Protein AF-Q2JZI0-F1 (afdb_monomer_lite)

Sequence (175 aa):
MDYLPQVIVCRRCNSSFAPDENYLLCVLHAVIAGSLYPDPTKHPEAATILRSNRHVVRSLKRRPDGQLLLFENLQPFTLFPDTDKIRRVVVKNARGHAYHEIGEPLLEAPDHVAFVPLEQLSREQRDAFETVGTGAELSVWPEVGSRMTLQLFNEEAMVGGWITVEPGRYRYSID

Foldseek 3Di:
DDDDDDDDDDPCRVPVLVVLVLLVVLVVLCVVQLHLQHDCVVRVPNNVSSVVPVVSSVVQPPDDPPDFDDDPDDHTRDTDGDVVSVQVVVVVVVQVVCCQAQVDGPPDDDPDDDDDDLVPDDPVRNVVVQCFFVDPDDPDDGDPPHNLNVLVPDPPRDRTGWDDPDPPPDIDTDD

Secondary structure (DSSP, 8-state):
---PPPPP--HHHHHSSHHHHHHHHHHHHHHHTTSSS--TTT-HHHHHHHHHTHHHHHHHT-SS------STTS-S------HHHHHHHHHHHHHHHHHHHHSS---SPPS------GGGS-HHHHHHHHHTT-SSS-SSPPPTTSHHHHHHT-TTSPPSSPEEEETTTEEE---

pLDDT: mean 80.02, std 15.26, range [37.97, 97.12]

Structure (mmCIF, N/CA/C/O backbone):
data_AF-Q2JZI0-F1
#
_entry.id   AF-Q2JZI0-F1
#
loop_
_atom_site.group_PDB
_atom_site.id
_atom_site.type_symbol
_atom_site.label_atom_id
_atom_site.label_alt_id
_atom_site.label_comp_id
_atom_site.label_asym_id
_atom_site.label_entity_id
_atom_site.label_seq_id
_atom_site.pdbx_PDB_ins_code
_atom_site.Cartn_x
_atom_site.Cartn_y
_atom_site.Cartn_z
_atom_site.occupancy
_atom_site.B_iso_or_equiv
_atom_site.auth_seq_id
_atom_site.auth_comp_id
_atom_site.auth_asym_id
_atom_site.auth_atom_id
_atom_site.pdbx_PDB_model_num
ATOM 1 N N . MET A 1 1 ? 19.812 26.475 -8.497 1.00 44.50 1 MET A N 1
ATOM 2 C CA . MET A 1 1 ? 18.427 26.003 -8.699 1.00 44.50 1 MET A CA 1
ATOM 3 C C . MET A 1 1 ? 18.550 24.715 -9.469 1.00 44.50 1 MET A C 1
ATOM 5 O O . MET A 1 1 ? 18.833 24.764 -10.660 1.00 44.50 1 MET A O 1
ATOM 9 N N . ASP A 1 2 ? 18.450 23.595 -8.769 1.00 55.62 2 ASP A N 1
ATOM 10 C CA . ASP A 1 2 ? 18.600 22.281 -9.378 1.00 55.62 2 ASP A CA 1
ATOM 11 C C . ASP A 1 2 ? 17.326 21.962 -10.159 1.00 55.62 2 ASP A C 1
ATOM 13 O O . ASP A 1 2 ? 16.222 21.960 -9.611 1.00 55.62 2 ASP A O 1
ATOM 17 N N . TYR A 1 3 ? 17.471 21.780 -11.470 1.00 59.44 3 TYR A N 1
ATOM 18 C CA . TYR A 1 3 ? 16.385 21.336 -12.335 1.00 59.44 3 TYR A CA 1
ATOM 19 C C . TYR A 1 3 ? 16.104 19.869 -12.009 1.00 59.44 3 TYR A C 1
ATOM 21 O O . TYR A 1 3 ? 16.834 18.978 -12.436 1.00 59.44 3 TYR A O 1
ATOM 29 N N . LEU A 1 4 ? 15.053 19.615 -11.228 1.00 55.56 4 LEU A N 1
ATOM 30 C CA . LEU A 1 4 ? 14.534 18.261 -11.082 1.00 55.56 4 LEU A CA 1
ATOM 31 C C . LEU A 1 4 ? 13.948 17.821 -12.434 1.00 55.56 4 LEU A C 1
ATOM 33 O O . LEU A 1 4 ? 13.213 18.600 -13.053 1.00 55.56 4 LEU A O 1
ATOM 37 N N . PRO A 1 5 ? 14.253 16.602 -12.908 1.00 60.84 5 PRO A N 1
ATOM 38 C CA . PRO A 1 5 ? 13.669 16.079 -14.134 1.00 60.84 5 PRO A CA 1
ATOM 39 C C . PRO A 1 5 ? 12.139 16.092 -14.028 1.00 60.84 5 PRO A C 1
ATOM 41 O O . PRO A 1 5 ? 11.555 15.552 -13.088 1.00 60.84 5 PRO A O 1
ATOM 44 N N . GLN A 1 6 ? 11.486 16.752 -14.986 1.00 61.34 6 GLN A N 1
ATOM 45 C CA . GLN A 1 6 ? 10.031 16.832 -15.057 1.00 61.34 6 GLN A CA 1
ATOM 46 C C . GLN A 1 6 ? 9.500 15.695 -15.926 1.00 61.34 6 GLN A C 1
ATOM 48 O O . GLN A 1 6 ? 9.864 15.575 -17.094 1.00 61.34 6 GLN A O 1
ATOM 53 N N . VAL A 1 7 ? 8.612 14.876 -15.364 1.00 64.38 7 VAL A N 1
ATOM 54 C CA . VAL A 1 7 ? 7.935 13.799 -16.093 1.00 64.38 7 VAL A CA 1
ATOM 55 C C . VAL A 1 7 ? 6.549 14.278 -16.513 1.00 64.38 7 VAL A C 1
ATOM 57 O O . VAL A 1 7 ? 5.757 14.735 -15.687 1.00 64.38 7 VAL A O 1
ATOM 60 N N . ILE A 1 8 ? 6.241 14.173 -17.806 1.00 71.31 8 ILE A N 1
ATOM 61 C CA . ILE A 1 8 ? 4.926 14.532 -18.345 1.00 71.31 8 ILE A CA 1
ATOM 62 C C . ILE A 1 8 ? 3.974 13.358 -18.115 1.00 71.31 8 ILE A C 1
ATOM 64 O O . ILE A 1 8 ? 4.148 12.281 -18.679 1.00 71.31 8 ILE A O 1
ATOM 68 N N . VAL A 1 9 ? 2.936 13.576 -17.307 1.00 70.19 9 VAL A N 1
ATOM 69 C CA . VAL A 1 9 ? 1.892 12.585 -17.027 1.00 70.19 9 VAL A CA 1
ATOM 70 C C . VAL A 1 9 ? 0.547 13.047 -17.584 1.00 70.19 9 VAL A C 1
ATOM 72 O O . VAL A 1 9 ? 0.175 14.219 -17.499 1.00 70.19 9 VAL A O 1
ATOM 75 N N . CYS A 1 10 ? -0.216 12.118 -18.161 1.00 79.62 10 CYS A N 1
ATOM 76 C CA . CYS A 1 10 ? -1.541 12.425 -18.684 1.00 79.62 10 CYS A CA 1
ATOM 77 C C . CYS A 1 10 ? -2.481 12.878 -17.548 1.00 79.62 10 CYS A C 1
ATOM 79 O O . CYS A 1 10 ? -2.451 12.300 -16.462 1.00 79.62 10 CYS A O 1
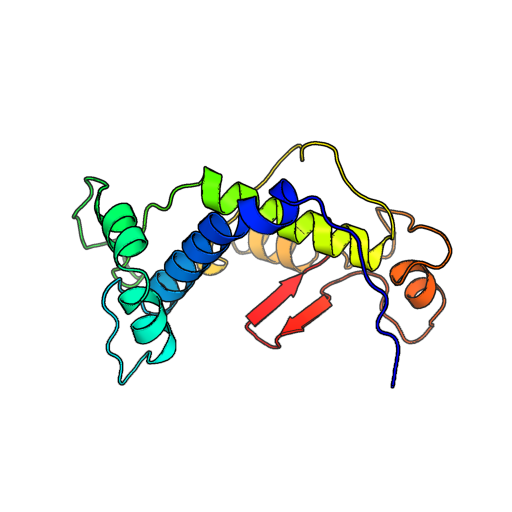ATOM 81 N N . ARG A 1 11 ? -3.366 13.866 -17.772 1.00 73.00 11 ARG A N 1
ATOM 82 C CA . ARG A 1 11 ? -4.294 14.355 -16.723 1.00 73.00 11 ARG A CA 1
ATOM 83 C C . ARG A 1 11 ? -5.086 13.217 -16.079 1.00 73.00 11 ARG A C 1
ATOM 85 O O . ARG A 1 11 ? -5.200 13.171 -14.861 1.00 73.00 11 ARG A O 1
ATOM 92 N N . ARG A 1 12 ? -5.584 12.284 -16.899 1.00 75.69 12 ARG A N 1
ATOM 93 C CA . ARG A 1 12 ? -6.288 11.081 -16.436 1.00 75.69 12 ARG A CA 1
ATOM 94 C C . ARG A 1 12 ? -5.418 10.277 -15.469 1.00 75.69 12 ARG A C 1
ATOM 96 O O . ARG A 1 12 ? -5.872 9.993 -14.375 1.00 75.69 12 ARG A O 1
ATOM 103 N N . CYS A 1 13 ? -4.181 9.982 -15.849 1.00 69.94 13 CYS A N 1
ATOM 104 C CA . CYS A 1 13 ? -3.199 9.226 -15.079 1.00 69.94 13 CYS A CA 1
ATOM 105 C C . CYS A 1 13 ? -2.849 9.939 -13.759 1.00 69.94 13 CYS A C 1
ATOM 107 O O . CYS A 1 13 ? -2.720 9.295 -12.723 1.00 69.94 13 CYS A O 1
ATOM 109 N N . ASN A 1 14 ? -2.764 11.273 -13.797 1.00 69.81 14 ASN A N 1
ATOM 110 C CA . ASN A 1 14 ? -2.457 12.112 -12.642 1.00 69.81 14 ASN A CA 1
ATOM 111 C C . ASN A 1 14 ? -3.605 12.174 -11.617 1.00 69.81 14 ASN A C 1
ATOM 113 O O . ASN A 1 14 ? -3.360 12.332 -10.428 1.00 69.81 14 ASN A O 1
ATOM 117 N N . SER A 1 15 ? -4.865 12.061 -12.054 1.00 70.25 15 SER A N 1
ATOM 118 C CA . SER A 1 15 ? -6.031 12.242 -11.173 1.00 70.25 15 SER A CA 1
ATOM 119 C C . SER A 1 15 ? -6.826 10.968 -10.880 1.00 70.25 15 SER A C 1
ATOM 121 O O . SER A 1 15 ? -7.633 10.965 -9.955 1.00 70.25 15 SER A O 1
ATOM 123 N N . SER A 1 16 ? -6.670 9.899 -11.667 1.00 69.38 16 SER A N 1
ATOM 124 C CA . SER A 1 16 ? -7.551 8.724 -11.580 1.00 69.38 16 SER A CA 1
ATOM 125 C C . SER A 1 16 ? -7.281 7.832 -10.374 1.00 69.38 16 SER A C 1
ATOM 127 O O . SER A 1 16 ? -8.184 7.116 -9.958 1.00 69.38 16 SER A O 1
ATOM 129 N N . PHE A 1 17 ? -6.064 7.856 -9.826 1.00 73.19 17 PHE A N 1
ATOM 130 C CA . PHE A 1 17 ? -5.659 6.937 -8.756 1.00 73.19 17 PHE A CA 1
ATOM 131 C C . PHE A 1 17 ? -5.825 7.504 -7.350 1.00 73.19 17 PHE A C 1
ATOM 133 O O . PHE A 1 17 ? -6.042 6.727 -6.425 1.00 73.19 17 PHE A O 1
ATOM 140 N N . ALA A 1 18 ? -5.822 8.831 -7.197 1.00 80.56 18 ALA A N 1
ATOM 141 C CA . ALA A 1 18 ? -5.927 9.476 -5.890 1.00 80.56 18 ALA A CA 1
ATOM 142 C C . ALA A 1 18 ? -7.129 8.984 -5.046 1.00 80.56 18 ALA A C 1
ATOM 144 O O . ALA A 1 18 ? -6.955 8.765 -3.846 1.00 80.56 18 ALA A O 1
ATOM 145 N N . PRO A 1 19 ? -8.331 8.729 -5.615 1.00 90.19 19 PRO A N 1
ATOM 146 C CA . PRO A 1 19 ? -9.447 8.186 -4.838 1.00 90.19 19 PRO A CA 1
ATOM 147 C C . PRO A 1 19 ? -9.232 6.746 -4.351 1.00 90.19 19 PRO A C 1
ATOM 149 O O . PRO A 1 19 ? -9.662 6.412 -3.247 1.00 90.19 19 PRO A O 1
ATOM 152 N N . ASP A 1 20 ? -8.594 5.896 -5.158 1.00 93.25 20 ASP A N 1
ATOM 153 C CA . ASP A 1 20 ? -8.352 4.489 -4.818 1.00 93.25 20 ASP A CA 1
ATOM 154 C C . ASP A 1 20 ? -7.177 4.349 -3.839 1.00 93.25 20 ASP A C 1
ATOM 156 O O . ASP A 1 20 ? -7.252 3.555 -2.903 1.00 93.25 20 ASP A O 1
ATOM 160 N N . GLU A 1 21 ? -6.137 5.174 -3.978 1.00 93.19 21 GLU A N 1
ATOM 161 C CA . GLU A 1 21 ? -5.026 5.259 -3.021 1.00 93.19 21 GLU A CA 1
ATOM 162 C C . GLU A 1 21 ? -5.511 5.729 -1.654 1.00 93.19 21 GLU A C 1
ATOM 164 O O . GLU A 1 21 ? -5.232 5.095 -0.639 1.00 93.19 21 GLU A O 1
ATOM 169 N N . ASN A 1 22 ? -6.319 6.791 -1.626 1.00 94.38 22 ASN A N 1
ATOM 170 C CA . ASN A 1 22 ? -6.946 7.264 -0.398 1.00 94.38 22 ASN A CA 1
ATOM 171 C C . ASN A 1 22 ? -7.880 6.206 0.219 1.00 94.38 22 ASN A C 1
ATOM 173 O O . ASN A 1 22 ? -7.975 6.091 1.443 1.00 94.38 22 ASN A O 1
ATOM 177 N N . TYR A 1 23 ? -8.554 5.403 -0.613 1.00 94.44 23 TYR A N 1
ATOM 178 C CA . TYR A 1 23 ? -9.360 4.280 -0.144 1.00 94.44 23 TYR A CA 1
ATOM 179 C C . TYR A 1 23 ? -8.497 3.200 0.523 1.00 94.44 23 TYR A C 1
ATOM 181 O O . TYR A 1 23 ? -8.793 2.819 1.656 1.00 94.44 23 TYR A O 1
ATOM 189 N N . LEU A 1 24 ? -7.420 2.747 -0.133 1.00 94.31 24 LEU A N 1
ATOM 190 C CA . LEU A 1 24 ? -6.489 1.766 0.435 1.00 94.31 24 LEU A CA 1
ATOM 191 C C . LEU A 1 24 ? -5.841 2.285 1.725 1.00 94.31 24 LEU A C 1
ATOM 193 O O . LEU A 1 24 ? -5.787 1.554 2.710 1.00 94.31 24 LEU A O 1
ATOM 197 N N . LEU A 1 25 ? -5.429 3.555 1.755 1.00 93.88 25 LEU A N 1
ATOM 198 C CA . LEU A 1 25 ? -4.880 4.202 2.946 1.00 93.88 25 LEU A CA 1
ATOM 199 C C . LEU A 1 25 ? -5.851 4.096 4.133 1.00 93.88 25 LEU A C 1
ATOM 201 O O . LEU A 1 25 ? -5.467 3.672 5.221 1.00 93.88 25 LEU A O 1
ATOM 205 N N . CYS A 1 26 ? -7.133 4.406 3.921 1.00 94.62 26 CYS A N 1
ATOM 206 C CA . CYS A 1 26 ? -8.153 4.249 4.960 1.00 94.62 26 CYS A CA 1
ATOM 207 C C . CYS A 1 26 ? -8.316 2.789 5.408 1.00 94.62 26 CYS A C 1
ATOM 209 O O . CYS A 1 26 ? -8.473 2.542 6.601 1.00 94.62 26 CYS A O 1
ATOM 211 N N . VAL A 1 27 ? -8.283 1.826 4.480 1.00 91.94 27 VAL A N 1
ATOM 212 C CA . VAL A 1 27 ? -8.359 0.394 4.817 1.00 91.94 27 VAL A CA 1
ATOM 213 C C . VAL A 1 27 ? -7.189 -0.006 5.715 1.00 91.94 27 VAL A C 1
ATOM 215 O O . VAL A 1 27 ? -7.424 -0.570 6.780 1.00 91.94 27 VAL A O 1
ATOM 218 N N . LEU A 1 28 ? -5.954 0.343 5.344 1.00 91.06 28 LEU A N 1
ATOM 219 C CA . LEU A 1 28 ? -4.756 0.015 6.122 1.00 91.06 28 LEU A CA 1
ATOM 220 C C . LEU A 1 28 ? -4.800 0.633 7.523 1.00 91.06 28 LEU A C 1
ATOM 222 O O . LEU A 1 28 ? -4.623 -0.080 8.506 1.00 91.06 28 LEU A O 1
ATOM 226 N N . HIS A 1 29 ? -5.117 1.926 7.643 1.00 92.50 29 HIS A N 1
ATOM 227 C CA . HIS A 1 29 ? -5.218 2.576 8.954 1.00 92.50 29 HIS A CA 1
ATOM 228 C C . HIS A 1 29 ? -6.322 1.990 9.830 1.00 92.50 29 HIS A C 1
ATOM 230 O O . HIS A 1 29 ? -6.159 1.917 11.047 1.00 92.50 29 HIS A O 1
ATOM 236 N N . ALA A 1 30 ? -7.435 1.567 9.231 1.00 90.00 30 ALA A N 1
ATOM 237 C CA . ALA A 1 30 ? -8.497 0.914 9.972 1.00 90.00 30 ALA A CA 1
ATOM 238 C C . ALA A 1 30 ? -8.072 -0.474 10.468 1.00 90.00 30 ALA A C 1
ATOM 240 O O . ALA A 1 30 ? -8.324 -0.788 11.627 1.00 90.00 30 ALA A O 1
ATOM 241 N N . VAL A 1 31 ? -7.407 -1.279 9.627 1.00 85.12 31 VAL A N 1
ATOM 242 C CA . VAL A 1 31 ? -6.878 -2.602 10.007 1.00 85.12 31 VAL A CA 1
ATOM 243 C C . VAL A 1 31 ? -5.824 -2.470 11.106 1.00 85.12 31 VAL A C 1
ATOM 245 O O . VAL A 1 31 ? -5.957 -3.107 12.144 1.00 85.12 31 VAL A O 1
ATOM 248 N N . ILE A 1 32 ? -4.834 -1.588 10.926 1.00 84.50 32 ILE A N 1
ATOM 249 C CA . ILE A 1 32 ? -3.750 -1.354 11.897 1.00 84.50 32 ILE A CA 1
ATOM 250 C C . ILE A 1 32 ? -4.303 -0.901 13.252 1.00 84.50 32 ILE A C 1
ATOM 252 O O . ILE A 1 32 ? -3.825 -1.337 14.295 1.00 84.50 32 ILE A O 1
ATOM 256 N N . ALA A 1 33 ? -5.308 -0.023 13.252 1.00 87.75 33 ALA A N 1
ATOM 257 C CA . ALA A 1 33 ? -5.916 0.464 14.485 1.00 87.75 33 ALA A CA 1
ATOM 258 C C . ALA A 1 33 ? -7.044 -0.440 15.017 1.00 87.75 33 ALA A C 1
ATOM 260 O O . ALA A 1 33 ? -7.649 -0.120 16.042 1.00 87.75 33 ALA A O 1
ATOM 261 N N . GLY A 1 34 ? -7.376 -1.523 14.305 1.00 84.81 34 GLY A N 1
ATOM 262 C CA . GLY A 1 34 ? -8.473 -2.430 14.640 1.00 84.81 34 GLY A CA 1
ATOM 263 C C . GLY A 1 34 ? -9.840 -1.745 14.746 1.00 84.81 34 GLY A C 1
ATOM 264 O O . GLY A 1 34 ? -10.685 -2.174 15.530 1.00 84.81 34 GLY A O 1
ATOM 265 N N . SER A 1 35 ? -10.056 -0.629 14.041 1.00 85.88 35 SER A N 1
ATOM 266 C CA . SER A 1 35 ? -11.271 0.177 14.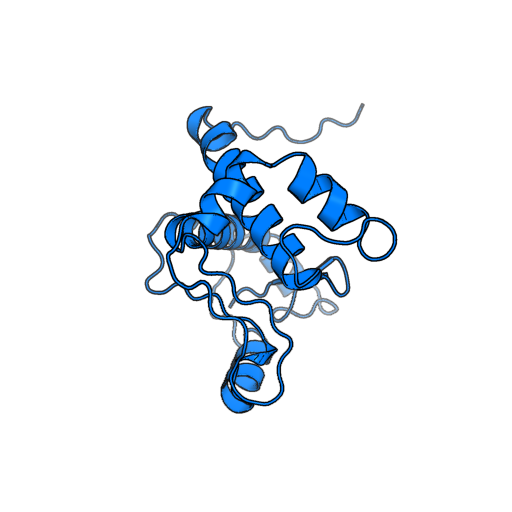181 1.00 85.88 35 SER A CA 1
ATOM 267 C C . SER A 1 35 ? -11.464 1.166 13.032 1.00 85.88 35 SER A C 1
ATOM 269 O O . SER A 1 35 ? -10.524 1.799 12.560 1.00 85.88 35 SER A O 1
ATOM 271 N N . LEU A 1 36 ? -12.724 1.407 12.651 1.00 89.81 36 LEU A N 1
ATOM 272 C CA . LEU A 1 36 ? -13.108 2.553 11.810 1.00 89.81 36 LEU A CA 1
ATOM 273 C C . LEU A 1 36 ? -13.193 3.876 12.599 1.00 89.81 36 LEU A C 1
ATOM 275 O O . LEU A 1 36 ? -13.357 4.944 12.006 1.00 89.81 36 LEU A O 1
ATOM 279 N N . TYR A 1 37 ? -13.118 3.801 13.929 1.00 90.12 37 TYR A N 1
ATOM 280 C CA . TYR A 1 37 ? -13.182 4.918 14.873 1.00 90.12 37 TYR A CA 1
ATOM 281 C C . TYR A 1 37 ? -12.082 4.786 15.928 1.00 90.12 37 TYR A C 1
ATOM 283 O O . TYR A 1 37 ? -12.378 4.579 17.106 1.00 90.12 37 TYR A O 1
ATOM 291 N N . PRO A 1 38 ? -10.809 4.839 15.521 1.00 89.25 38 PRO A N 1
ATOM 292 C CA . PRO A 1 38 ? -9.714 4.651 16.452 1.00 89.25 38 PRO A CA 1
ATOM 293 C C . PRO A 1 38 ? -9.636 5.784 17.482 1.00 89.25 38 PRO A C 1
ATOM 295 O O . PRO A 1 38 ? -9.959 6.945 17.200 1.00 89.25 38 PRO A O 1
ATOM 298 N N . ASP A 1 39 ? -9.180 5.425 18.680 1.00 89.81 39 ASP A N 1
ATOM 299 C CA . ASP A 1 39 ? -8.873 6.369 19.750 1.00 89.81 39 ASP A CA 1
ATOM 300 C C . ASP A 1 39 ? -7.701 7.270 19.311 1.00 89.81 39 ASP A C 1
ATOM 302 O O . ASP A 1 39 ? -6.609 6.756 19.054 1.00 89.81 39 ASP A O 1
ATOM 306 N N . PRO A 1 40 ? -7.885 8.600 19.215 1.00 94.56 40 PRO A N 1
ATOM 307 C CA . PRO A 1 40 ? -6.829 9.511 18.778 1.00 94.56 40 PRO A CA 1
ATOM 308 C C . PRO A 1 40 ? -5.634 9.569 19.736 1.00 94.56 40 PRO A C 1
ATOM 310 O O . PRO A 1 40 ? -4.577 10.028 19.321 1.00 94.56 40 PRO A O 1
ATOM 313 N N . THR A 1 41 ? -5.770 9.115 20.985 1.00 95.88 41 THR A N 1
ATOM 314 C CA . THR A 1 41 ? -4.642 9.036 21.925 1.00 95.88 41 THR A CA 1
ATOM 315 C C . THR A 1 41 ? -3.740 7.831 21.645 1.00 95.88 41 THR A C 1
ATOM 317 O O . THR A 1 41 ? -2.532 7.923 21.836 1.00 95.88 41 THR A O 1
ATOM 320 N N . LYS A 1 42 ? -4.307 6.723 21.143 1.00 91.25 42 LYS A N 1
ATOM 321 C CA . LYS A 1 42 ? -3.578 5.479 20.830 1.00 91.25 42 LYS A CA 1
ATOM 322 C C . LYS A 1 42 ? -3.131 5.402 19.371 1.00 91.25 42 LYS A C 1
ATOM 324 O O . LYS A 1 42 ? -2.041 4.925 19.085 1.00 91.25 42 LYS A O 1
ATOM 329 N N . HIS A 1 43 ? -3.965 5.886 18.451 1.00 91.12 43 HIS A N 1
ATOM 330 C CA . HIS A 1 43 ? -3.719 5.864 17.007 1.00 91.12 43 HIS A CA 1
ATOM 331 C C . HIS A 1 43 ? -4.056 7.232 16.376 1.00 91.12 43 HIS A C 1
ATOM 333 O O . HIS A 1 43 ? -5.038 7.352 15.632 1.00 91.12 43 HIS A O 1
ATOM 339 N N . PRO A 1 44 ? -3.266 8.287 16.661 1.00 95.69 44 PRO A N 1
ATOM 340 C CA . PRO A 1 44 ? -3.551 9.660 16.225 1.00 95.69 44 PRO A CA 1
ATOM 341 C C . PRO A 1 44 ? -3.634 9.810 14.700 1.00 95.69 44 PRO A C 1
ATOM 343 O O . PRO A 1 44 ? -4.525 10.493 14.185 1.00 95.69 44 PRO A O 1
ATOM 346 N N . GLU A 1 45 ? -2.744 9.137 13.968 1.00 94.44 45 GLU A N 1
ATOM 347 C CA . GLU A 1 45 ? -2.697 9.174 12.504 1.00 94.44 45 GLU A CA 1
ATOM 348 C C . GLU A 1 45 ? -3.940 8.518 11.887 1.00 94.44 45 GLU A C 1
ATOM 350 O O . GLU A 1 45 ? -4.662 9.150 11.113 1.00 94.44 45 GLU A O 1
ATOM 355 N N . ALA A 1 46 ? -4.268 7.294 12.319 1.00 93.62 46 ALA A N 1
ATOM 356 C CA . ALA A 1 46 ? -5.458 6.582 11.857 1.00 93.62 46 ALA A CA 1
ATOM 357 C C . ALA A 1 46 ? -6.744 7.363 12.175 1.00 93.62 46 ALA A C 1
ATOM 359 O O . ALA A 1 46 ? -7.635 7.474 11.331 1.00 93.62 46 ALA A O 1
ATOM 360 N N . ALA A 1 47 ? -6.832 7.967 13.366 1.00 95.38 47 ALA A N 1
ATOM 361 C CA . ALA A 1 47 ? -7.967 8.802 13.748 1.00 95.38 47 ALA A CA 1
ATOM 362 C C . ALA A 1 47 ? -8.110 10.029 12.849 1.00 95.38 47 ALA A C 1
ATOM 364 O O . ALA A 1 47 ? -9.226 10.374 12.461 1.00 95.38 47 ALA A O 1
ATOM 365 N N . THR A 1 48 ? -7.001 10.668 12.487 1.00 97.12 48 THR A N 1
ATOM 366 C CA . THR A 1 48 ? -6.998 11.831 11.594 1.00 97.12 48 THR A CA 1
ATOM 367 C C . THR A 1 48 ? -7.434 11.440 10.184 1.00 97.12 48 THR A C 1
ATOM 369 O O . THR A 1 48 ? -8.395 12.006 9.660 1.00 97.12 48 THR A O 1
ATOM 372 N N . ILE A 1 49 ? -6.805 10.419 9.596 1.00 96.56 49 ILE A N 1
ATOM 373 C CA . ILE A 1 49 ? -7.087 9.967 8.227 1.00 96.56 49 ILE A CA 1
ATOM 374 C C . ILE A 1 49 ? -8.539 9.508 8.079 1.00 96.56 49 ILE A C 1
ATOM 376 O O . ILE A 1 49 ? -9.237 9.949 7.163 1.00 96.56 49 ILE A O 1
ATOM 380 N N . LEU A 1 50 ? -9.038 8.676 8.997 1.00 95.12 50 LEU A N 1
ATOM 381 C CA . LEU A 1 50 ? -10.403 8.148 8.917 1.00 95.12 50 LEU A CA 1
ATOM 382 C C . LEU A 1 50 ? -11.465 9.229 9.177 1.00 95.12 50 LEU A C 1
ATOM 384 O O . LEU A 1 50 ? -12.539 9.205 8.565 1.00 95.12 50 LEU A O 1
ATOM 388 N N . ARG A 1 51 ? -11.180 10.222 10.036 1.00 95.81 51 ARG A N 1
ATOM 389 C CA . ARG A 1 51 ? -12.078 11.371 10.249 1.00 95.81 51 ARG A CA 1
ATOM 390 C C . ARG A 1 51 ? -12.164 12.270 9.027 1.00 95.81 51 ARG A C 1
ATOM 392 O O . ARG A 1 51 ? -13.271 12.688 8.698 1.00 95.81 51 ARG A O 1
ATOM 399 N N . SER A 1 52 ? -11.050 12.526 8.351 1.00 96.25 52 SER A N 1
ATOM 400 C CA . SER A 1 52 ? -11.023 13.322 7.119 1.00 96.25 52 SER A CA 1
ATOM 401 C C . SER A 1 52 ? -11.693 12.593 5.945 1.00 96.25 52 SER A C 1
ATOM 403 O O . SER A 1 52 ? -12.231 13.226 5.040 1.00 96.25 52 SER A O 1
ATOM 405 N N . ASN A 1 53 ? -11.777 11.259 6.001 1.00 96.12 53 ASN A N 1
ATOM 406 C CA . ASN A 1 53 ? -12.315 10.409 4.937 1.00 96.12 53 ASN A CA 1
ATOM 407 C C . ASN A 1 53 ? -13.643 9.720 5.294 1.00 96.12 53 ASN A C 1
ATOM 409 O O . ASN A 1 53 ? -13.857 8.534 5.029 1.00 96.12 53 ASN A O 1
ATOM 413 N N . ARG A 1 54 ? -14.607 10.477 5.841 1.00 93.38 54 ARG A N 1
ATOM 414 C CA . ARG A 1 54 ? -15.924 9.936 6.251 1.00 93.38 54 ARG A CA 1
ATOM 415 C C . ARG A 1 54 ? -16.677 9.209 5.140 1.00 93.38 54 ARG A C 1
ATOM 417 O O . ARG A 1 54 ? -17.463 8.312 5.435 1.00 93.38 54 ARG A O 1
ATOM 424 N N . HIS A 1 55 ? -16.478 9.602 3.885 1.00 91.62 55 HIS A N 1
ATOM 425 C CA . HIS A 1 55 ? -17.109 8.955 2.739 1.00 91.62 55 HIS A CA 1
ATOM 426 C C . HIS A 1 55 ? -16.586 7.522 2.527 1.00 91.62 55 HIS A C 1
ATOM 428 O O . HIS A 1 55 ? -17.395 6.629 2.282 1.00 91.62 55 HIS A O 1
ATOM 434 N N . VAL A 1 56 ? -15.280 7.280 2.717 1.00 92.56 56 VAL A N 1
ATOM 435 C CA . VAL A 1 56 ? -14.681 5.933 2.700 1.00 92.56 56 VAL A CA 1
ATOM 436 C C . VAL A 1 56 ? -15.134 5.125 3.911 1.00 92.56 56 VAL A C 1
ATOM 438 O O . VAL A 1 56 ? -15.581 3.994 3.768 1.00 92.56 56 VAL A O 1
ATOM 441 N N . VAL A 1 57 ? -15.127 5.719 5.108 1.00 90.69 57 VAL A N 1
ATOM 442 C CA . VAL A 1 57 ? -15.621 5.031 6.315 1.00 90.69 57 VAL A CA 1
ATOM 443 C C . VAL A 1 57 ? -17.075 4.580 6.138 1.00 90.69 57 VAL A C 1
ATOM 445 O O . VAL A 1 57 ? -17.439 3.471 6.517 1.00 90.69 57 VAL A O 1
ATOM 448 N N . ARG A 1 58 ? -17.926 5.412 5.524 1.00 88.94 58 ARG A N 1
ATOM 449 C CA . ARG A 1 58 ? -19.311 5.039 5.200 1.00 88.94 58 ARG A CA 1
ATOM 450 C C . ARG A 1 58 ? -19.389 3.908 4.177 1.00 88.94 58 ARG A C 1
ATOM 452 O O . ARG A 1 58 ? -20.286 3.085 4.309 1.00 88.94 58 ARG A O 1
ATOM 459 N N . SER A 1 59 ? -18.515 3.863 3.171 1.00 87.56 59 SER A N 1
ATOM 460 C CA . SER A 1 59 ? -18.536 2.776 2.185 1.00 87.56 59 SER A CA 1
ATOM 461 C C . SER A 1 59 ? -18.059 1.453 2.784 1.00 87.56 59 SER A C 1
ATOM 463 O O . SER A 1 59 ? -18.697 0.434 2.541 1.00 87.56 59 SER A O 1
ATOM 465 N N . LEU A 1 60 ? -17.041 1.476 3.649 1.00 85.12 60 LEU A N 1
ATOM 466 C CA . LEU A 1 60 ? -16.566 0.299 4.390 1.00 85.12 60 LEU A CA 1
ATOM 467 C C . LEU A 1 60 ? -17.629 -0.281 5.337 1.00 85.12 60 LEU A C 1
ATOM 469 O O . LEU A 1 60 ? -17.640 -1.479 5.588 1.00 85.12 60 LEU A O 1
ATOM 473 N N . LYS A 1 61 ? -18.562 0.550 5.816 1.00 78.88 61 LYS A N 1
ATOM 474 C CA . LYS A 1 61 ? -19.690 0.129 6.662 1.00 78.88 61 LYS A CA 1
ATOM 475 C C . LYS A 1 61 ? -20.861 -0.522 5.929 1.00 78.88 61 LYS A C 1
ATOM 477 O O . LYS A 1 61 ? -21.719 -1.096 6.585 1.00 78.88 61 LYS A O 1
ATOM 482 N N . ARG A 1 62 ? -20.984 -0.348 4.610 1.00 65.12 62 ARG A N 1
ATOM 483 C CA . ARG A 1 62 ? -22.220 -0.674 3.868 1.00 65.12 62 ARG A CA 1
ATOM 484 C C . ARG A 1 62 ? -22.412 -2.166 3.572 1.00 65.12 62 ARG A C 1
ATOM 486 O O . ARG A 1 62 ? -23.419 -2.506 2.959 1.00 65.12 62 ARG A O 1
ATOM 493 N N . ARG A 1 63 ? -21.487 -3.043 3.976 1.00 55.25 63 ARG A N 1
ATOM 494 C CA . ARG A 1 63 ? -21.632 -4.497 3.802 1.00 55.25 63 ARG A CA 1
ATOM 495 C C . ARG A 1 63 ? -22.326 -5.142 5.018 1.00 55.25 63 ARG A C 1
ATOM 497 O O . ARG A 1 63 ? -22.144 -4.637 6.122 1.00 55.25 63 ARG A O 1
ATOM 504 N N . PRO A 1 64 ? -23.142 -6.198 4.833 1.00 45.88 64 PRO A N 1
ATOM 505 C CA . PRO A 1 64 ? -24.168 -6.611 5.799 1.00 45.88 64 PRO A CA 1
ATOM 506 C C . PRO A 1 64 ? -23.680 -7.425 7.009 1.00 45.88 64 PRO A C 1
ATOM 508 O O . PRO A 1 64 ? -24.508 -7.842 7.814 1.00 45.88 64 PRO A O 1
ATOM 511 N N . ASP A 1 65 ? -22.379 -7.632 7.200 1.00 41.00 65 ASP A N 1
ATOM 512 C CA . ASP A 1 65 ? -21.904 -8.707 8.085 1.00 41.00 65 ASP A CA 1
ATOM 513 C C . ASP A 1 65 ? -21.442 -8.159 9.438 1.00 41.00 65 ASP A C 1
ATOM 515 O O . ASP A 1 65 ? -20.301 -8.313 9.866 1.00 41.00 65 ASP A O 1
ATOM 519 N N . GLY A 1 66 ? -22.368 -7.476 10.114 1.00 37.97 66 GLY A N 1
ATOM 520 C CA . GLY A 1 66 ? -22.237 -7.010 11.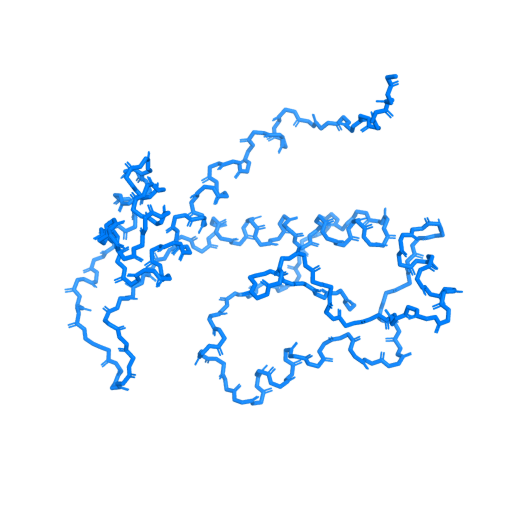493 1.00 37.97 66 GLY A CA 1
ATOM 521 C C . GLY A 1 66 ? -22.148 -8.139 12.525 1.00 37.97 66 GLY A C 1
ATOM 522 O O . GLY A 1 66 ? -22.933 -8.157 13.469 1.00 37.97 66 GLY A O 1
ATOM 523 N N . GLN A 1 67 ? -21.191 -9.056 12.389 1.00 40.00 67 GLN A N 1
ATOM 524 C CA . GLN A 1 67 ? -20.835 -10.013 13.431 1.00 40.00 67 GLN A CA 1
ATOM 525 C C . GLN A 1 67 ? -19.372 -9.839 13.841 1.00 40.00 67 GLN A C 1
ATOM 527 O O . GLN A 1 67 ? -18.426 -10.220 13.158 1.00 40.00 67 GLN A O 1
ATOM 532 N N . LEU A 1 68 ? -19.234 -9.223 15.012 1.00 53.78 68 LEU A N 1
ATOM 533 C CA . LEU A 1 68 ? -18.098 -9.355 15.909 1.00 53.78 68 LEU A CA 1
ATOM 534 C C . LEU A 1 68 ? -18.089 -10.781 16.483 1.00 53.78 68 LEU A C 1
ATOM 536 O O . LEU A 1 68 ? -18.961 -11.099 17.288 1.00 53.78 68 LEU A O 1
ATOM 540 N N . LEU A 1 69 ? -17.115 -11.593 16.063 1.00 40.44 69 LEU A N 1
ATOM 541 C CA . LEU A 1 69 ? -16.282 -12.546 16.828 1.00 40.44 69 LEU A CA 1
ATOM 542 C C . LEU A 1 69 ? -15.801 -13.672 15.900 1.00 40.44 69 LEU A C 1
ATOM 544 O O . LEU A 1 69 ? -16.586 -14.334 15.229 1.00 40.44 69 LEU A O 1
ATOM 548 N N . LEU A 1 70 ? -14.476 -13.800 15.841 1.00 55.72 70 LEU A N 1
ATOM 549 C CA . LEU A 1 70 ? -13.707 -14.578 14.879 1.00 55.72 70 LEU A CA 1
ATOM 550 C C . LEU A 1 70 ? -13.613 -16.064 15.249 1.00 55.72 70 LEU A C 1
ATOM 552 O O . LEU A 1 70 ? -13.851 -16.466 16.385 1.00 55.72 70 LEU A O 1
ATOM 556 N N . PHE A 1 71 ? -13.095 -16.832 14.289 1.00 44.59 71 PHE A N 1
ATOM 557 C CA . PHE A 1 71 ? -11.932 -17.693 14.523 1.00 44.59 71 PHE A CA 1
ATOM 558 C C . PHE A 1 71 ? -11.252 -17.410 15.873 1.00 44.59 71 PHE A C 1
ATOM 560 O O . PHE A 1 71 ? -10.794 -16.293 16.132 1.00 44.59 71 PHE A O 1
ATOM 567 N N . GLU A 1 72 ? -11.218 -18.413 16.742 1.00 39.88 72 GLU A N 1
ATOM 568 C CA . GLU A 1 72 ? -10.602 -18.283 18.055 1.00 39.88 72 GLU A CA 1
ATOM 569 C C . GLU A 1 72 ? -9.170 -17.720 17.908 1.00 39.88 72 GLU A C 1
ATOM 571 O O . GLU A 1 72 ? -8.358 -18.255 17.154 1.00 39.88 72 GLU A O 1
ATOM 576 N N . ASN A 1 73 ? -8.870 -16.638 18.646 1.00 47.41 73 ASN A N 1
ATOM 577 C CA . ASN A 1 73 ? -7.528 -16.082 18.919 1.00 47.41 73 ASN A CA 1
ATOM 578 C C . ASN A 1 73 ? -6.960 -14.939 18.037 1.00 47.41 73 ASN A C 1
ATOM 580 O O . ASN A 1 73 ? -5.792 -14.594 18.210 1.00 47.41 73 ASN A O 1
ATOM 584 N N . LEU A 1 74 ? -7.747 -14.254 17.195 1.00 42.41 74 LEU A N 1
ATOM 585 C CA . LEU A 1 74 ? -7.348 -12.967 16.575 1.00 42.41 74 LEU A CA 1
ATOM 586 C C . LEU A 1 74 ? -8.363 -11.850 16.905 1.00 42.41 74 LEU A C 1
ATOM 588 O O . LEU A 1 74 ? -9.557 -12.104 17.019 1.00 42.41 74 LEU A O 1
ATOM 592 N N . GLN A 1 75 ? -7.893 -10.616 17.139 1.00 53.38 75 GLN A N 1
ATOM 593 C CA . GLN A 1 75 ? -8.701 -9.479 17.633 1.00 53.38 75 GLN A CA 1
ATOM 594 C C . GLN A 1 75 ? -9.840 -9.036 16.663 1.00 53.38 75 GLN A C 1
ATOM 596 O O . GLN A 1 75 ? -9.730 -9.239 15.456 1.00 53.38 75 GLN A O 1
ATOM 601 N N . PRO A 1 76 ? -10.924 -8.380 17.148 1.00 54.03 76 PRO A N 1
ATOM 602 C CA . PRO A 1 76 ? -12.292 -8.447 16.590 1.00 54.03 76 PRO A CA 1
ATOM 603 C C . PRO A 1 76 ? -12.623 -7.687 15.287 1.00 54.03 76 PRO A C 1
ATOM 605 O O . PRO A 1 76 ? -13.803 -7.532 14.968 1.00 54.03 76 PRO A O 1
ATOM 608 N N . PHE A 1 77 ? -11.655 -7.151 14.546 1.00 67.38 77 PHE A N 1
ATOM 609 C CA . PHE A 1 77 ? -11.935 -6.172 13.487 1.00 67.38 77 PHE A CA 1
ATOM 610 C C . PHE A 1 77 ? -11.696 -6.728 12.077 1.00 67.38 77 PHE A C 1
ATOM 612 O O . PHE A 1 77 ? -10.583 -6.683 11.561 1.00 67.38 77 PHE A O 1
ATOM 619 N N . THR A 1 78 ? -12.760 -7.226 11.434 1.00 65.44 78 THR A N 1
ATOM 620 C CA . THR A 1 78 ? -12.732 -7.679 10.029 1.00 65.44 78 THR A CA 1
ATOM 621 C C . THR A 1 78 ? -13.348 -6.624 9.110 1.00 65.44 78 THR A C 1
ATOM 623 O O . THR A 1 78 ? -14.457 -6.146 9.351 1.00 65.44 78 THR A O 1
ATOM 626 N N . LEU A 1 79 ? -12.636 -6.264 8.039 1.00 76.00 79 LEU A N 1
ATOM 627 C CA . LEU A 1 79 ? -13.126 -5.390 6.972 1.00 76.00 79 LEU A CA 1
ATOM 628 C C . LEU A 1 79 ? -13.263 -6.170 5.670 1.00 76.00 79 LEU A C 1
ATOM 630 O O . LEU A 1 79 ? -12.390 -6.955 5.317 1.00 76.00 79 LEU A O 1
ATOM 634 N N . PHE A 1 80 ? -14.311 -5.862 4.908 1.00 78.12 80 PHE A N 1
ATOM 635 C CA . PHE A 1 80 ? -14.513 -6.374 3.554 1.00 78.12 80 PHE A CA 1
ATOM 636 C C . PHE A 1 80 ? -14.329 -5.238 2.547 1.00 78.12 80 PHE A C 1
ATOM 638 O O . PHE A 1 80 ? -15.326 -4.694 2.055 1.00 78.12 80 PHE A O 1
ATOM 645 N N . PRO A 1 81 ? -13.087 -4.817 2.261 1.00 85.06 81 PRO A N 1
ATOM 646 C CA . PRO A 1 81 ? -12.850 -3.733 1.326 1.00 85.06 81 PRO A CA 1
ATOM 647 C C . PRO A 1 81 ? -13.268 -4.105 -0.103 1.00 85.06 81 PRO A C 1
ATOM 649 O O . PRO A 1 81 ? -13.470 -5.267 -0.460 1.00 85.06 81 PRO A O 1
ATOM 652 N N . ASP A 1 82 ? -13.413 -3.078 -0.929 1.00 90.44 82 ASP A N 1
ATOM 653 C CA . ASP A 1 82 ? -13.560 -3.201 -2.373 1.00 90.44 82 ASP A CA 1
ATOM 654 C C . ASP A 1 82 ? -12.230 -3.687 -2.971 1.00 90.44 82 ASP A C 1
ATOM 656 O O . ASP A 1 82 ? -11.236 -2.954 -3.013 1.00 90.44 82 ASP A O 1
ATOM 660 N N . THR A 1 83 ? -12.213 -4.948 -3.400 1.00 89.94 83 THR A N 1
ATOM 661 C CA . THR A 1 83 ? -11.025 -5.628 -3.921 1.00 89.94 83 THR A CA 1
ATOM 662 C C . THR A 1 83 ? -10.525 -5.011 -5.220 1.00 89.94 83 THR A C 1
ATOM 664 O O . THR A 1 83 ? -9.320 -5.020 -5.458 1.00 89.94 83 THR A O 1
ATOM 667 N N . ASP A 1 84 ? -11.402 -4.418 -6.033 1.00 92.06 84 ASP A N 1
ATOM 668 C CA . ASP A 1 84 ? -11.005 -3.817 -7.306 1.00 92.06 84 ASP A CA 1
ATOM 669 C C . ASP A 1 84 ? -10.241 -2.513 -7.084 1.00 92.06 84 ASP A C 1
ATOM 671 O O . ASP A 1 84 ? -9.274 -2.227 -7.793 1.00 92.06 84 ASP A O 1
ATOM 675 N N . LYS A 1 85 ? -10.633 -1.731 -6.069 1.00 92.06 85 LYS A N 1
ATOM 676 C CA . LYS A 1 85 ? -9.889 -0.529 -5.659 1.00 92.06 85 LYS A CA 1
ATOM 677 C C . LYS A 1 85 ? -8.495 -0.878 -5.167 1.00 92.06 85 LYS A C 1
ATOM 679 O O . LYS A 1 85 ? -7.525 -0.270 -5.610 1.00 92.06 85 LYS A O 1
ATOM 684 N N . ILE A 1 86 ? -8.395 -1.883 -4.295 1.00 92.50 86 ILE A N 1
ATOM 685 C CA . ILE A 1 86 ? -7.105 -2.349 -3.776 1.00 92.50 86 ILE A CA 1
ATOM 686 C C . ILE A 1 86 ? -6.236 -2.868 -4.923 1.00 92.50 86 ILE A C 1
ATOM 688 O O . ILE A 1 86 ? -5.099 -2.422 -5.072 1.00 92.50 86 ILE A O 1
ATOM 692 N N . ARG A 1 87 ? -6.786 -3.731 -5.788 1.00 94.25 87 ARG A N 1
ATOM 693 C CA . ARG A 1 87 ? -6.083 -4.281 -6.953 1.00 94.25 87 ARG A CA 1
ATOM 694 C C . ARG A 1 87 ? -5.493 -3.180 -7.831 1.00 94.25 87 ARG A C 1
ATOM 696 O O . ARG A 1 87 ? -4.333 -3.280 -8.219 1.00 94.25 87 ARG A O 1
ATOM 703 N N . ARG A 1 88 ? -6.255 -2.122 -8.135 1.00 93.00 88 ARG A N 1
ATOM 704 C CA . ARG A 1 88 ? -5.767 -1.013 -8.974 1.00 93.00 88 ARG A CA 1
ATOM 705 C C . ARG A 1 88 ? -4.571 -0.289 -8.360 1.00 93.00 88 ARG A C 1
ATOM 707 O O . ARG A 1 88 ? -3.654 0.059 -9.099 1.00 93.00 88 ARG A O 1
ATOM 714 N N . VAL A 1 89 ? -4.556 -0.094 -7.041 1.00 93.56 89 VAL A N 1
ATOM 715 C CA . VAL A 1 89 ? -3.421 0.534 -6.344 1.00 93.56 89 VAL A CA 1
ATOM 716 C C . VAL A 1 89 ? -2.216 -0.402 -6.292 1.00 93.56 89 VAL A C 1
ATOM 718 O O . VAL A 1 89 ? -1.116 0.016 -6.635 1.00 93.56 89 VAL A O 1
ATOM 721 N N . VAL A 1 90 ? -2.417 -1.675 -5.937 1.00 93.69 90 VAL A N 1
ATOM 722 C CA . VAL A 1 90 ? -1.334 -2.672 -5.866 1.00 93.69 90 VAL A CA 1
ATOM 723 C C . VAL A 1 90 ? -0.645 -2.829 -7.221 1.00 93.69 90 VAL A C 1
ATOM 725 O O . VAL A 1 90 ? 0.575 -2.731 -7.296 1.00 93.69 90 VAL A O 1
ATOM 728 N N . VAL A 1 91 ? -1.409 -2.980 -8.309 1.00 94.19 91 VAL A N 1
ATOM 729 C CA . VAL A 1 91 ? -0.848 -3.108 -9.666 1.00 94.19 91 VAL A CA 1
ATOM 730 C C . VAL A 1 91 ? -0.139 -1.829 -10.104 1.00 94.19 91 VAL A C 1
ATOM 732 O O . VAL A 1 91 ? 0.927 -1.900 -10.713 1.00 94.19 91 VAL A O 1
ATOM 735 N N . LYS A 1 92 ? -0.695 -0.651 -9.790 1.00 91.50 92 LYS A N 1
ATOM 736 C CA . LYS A 1 92 ? -0.019 0.625 -10.059 1.00 91.50 92 LYS A CA 1
ATOM 737 C C . LYS A 1 92 ? 1.338 0.678 -9.352 1.00 91.50 92 LYS A C 1
ATOM 739 O O . LYS A 1 92 ? 2.326 1.016 -9.995 1.00 91.50 92 LYS A O 1
ATOM 744 N N . ASN A 1 93 ? 1.378 0.357 -8.060 1.00 91.88 93 ASN A N 1
ATOM 745 C CA . ASN A 1 93 ? 2.605 0.410 -7.268 1.00 91.88 93 ASN A CA 1
ATOM 746 C C . ASN A 1 93 ? 3.634 -0.606 -7.771 1.00 91.88 93 ASN A C 1
ATOM 748 O O . ASN A 1 93 ? 4.783 -0.234 -7.972 1.00 91.88 93 ASN A O 1
ATOM 752 N N . ALA A 1 94 ? 3.211 -1.841 -8.061 1.00 92.00 94 ALA A N 1
ATOM 753 C CA . ALA A 1 94 ? 4.079 -2.872 -8.627 1.00 92.00 94 ALA A CA 1
ATOM 754 C C . ALA A 1 94 ? 4.712 -2.425 -9.957 1.00 92.00 94 ALA A C 1
ATOM 756 O O . ALA A 1 94 ? 5.918 -2.542 -10.136 1.00 92.00 94 ALA A O 1
ATOM 757 N N . ARG A 1 95 ? 3.925 -1.825 -10.860 1.00 91.69 95 ARG A N 1
ATOM 758 C CA . ARG A 1 95 ? 4.437 -1.269 -12.125 1.00 91.69 95 ARG A CA 1
ATOM 759 C C . ARG A 1 95 ? 5.383 -0.093 -11.919 1.00 91.69 95 ARG A C 1
ATOM 761 O O . ARG A 1 95 ? 6.360 0.026 -12.646 1.00 91.69 95 ARG A O 1
ATOM 768 N N . GLY A 1 96 ? 5.080 0.784 -10.962 1.00 89.75 96 GLY A N 1
ATOM 769 C CA . GLY A 1 96 ? 5.944 1.913 -10.618 1.00 89.75 96 GLY A CA 1
ATOM 770 C C . GLY A 1 96 ? 7.307 1.449 -10.111 1.00 89.75 96 GLY A C 1
ATOM 771 O O . GLY A 1 96 ? 8.323 1.975 -10.550 1.00 89.75 96 GLY A O 1
ATOM 772 N N . HIS A 1 97 ? 7.318 0.430 -9.252 1.00 90.25 97 HIS A N 1
ATOM 773 C CA . HIS A 1 97 ? 8.537 -0.201 -8.749 1.00 90.25 97 HIS A CA 1
ATOM 774 C C . HIS A 1 97 ? 9.326 -0.894 -9.849 1.00 90.25 97 HIS A C 1
ATOM 776 O O . HIS A 1 97 ? 10.515 -0.629 -9.982 1.00 90.25 97 HIS A O 1
ATOM 782 N N . ALA A 1 98 ? 8.659 -1.706 -10.675 1.00 89.31 98 ALA A N 1
ATOM 783 C CA . ALA A 1 98 ? 9.286 -2.333 -11.832 1.00 89.31 98 ALA A CA 1
ATOM 784 C C . ALA A 1 98 ? 9.949 -1.273 -12.717 1.00 89.31 98 ALA A C 1
ATOM 786 O O . ALA A 1 98 ? 11.161 -1.283 -12.883 1.00 89.31 98 ALA A O 1
ATOM 787 N N . TYR A 1 99 ? 9.192 -0.276 -13.177 1.00 89.88 99 TYR A N 1
ATOM 788 C CA . TYR A 1 99 ? 9.733 0.788 -14.021 1.00 89.88 99 TYR A CA 1
ATOM 789 C C . TYR A 1 99 ? 10.910 1.532 -13.372 1.00 89.88 99 TYR A C 1
ATOM 791 O O . TYR A 1 99 ? 11.877 1.864 -14.052 1.00 89.88 99 TYR A O 1
ATOM 799 N N . HIS A 1 100 ? 10.849 1.779 -12.059 1.00 87.44 100 HIS A N 1
ATOM 800 C CA . HIS A 1 100 ? 11.936 2.429 -11.334 1.00 87.44 100 HIS A CA 1
ATOM 801 C C . HIS A 1 100 ? 13.236 1.618 -11.380 1.00 87.44 100 HIS A C 1
ATOM 803 O O . HIS A 1 100 ? 14.300 2.199 -11.588 1.00 87.44 100 HIS A O 1
ATOM 809 N N . GLU A 1 101 ? 13.155 0.299 -11.210 1.00 85.94 101 GLU A N 1
ATOM 810 C CA . GLU A 1 101 ? 14.335 -0.561 -11.121 1.00 85.94 101 GLU A CA 1
ATOM 811 C C . GLU A 1 101 ? 14.822 -1.053 -12.490 1.00 85.94 101 GLU A C 1
ATOM 813 O O . GLU A 1 101 ? 16.012 -0.922 -12.787 1.00 85.94 101 GLU A O 1
ATOM 818 N N . ILE A 1 102 ? 13.924 -1.557 -13.347 1.00 86.38 102 ILE A N 1
ATOM 819 C CA . ILE A 1 102 ? 14.284 -2.163 -14.640 1.00 86.38 102 ILE A CA 1
ATOM 820 C C . ILE A 1 102 ? 14.323 -1.172 -15.806 1.00 86.38 102 ILE A C 1
ATOM 822 O O . ILE A 1 102 ? 14.937 -1.485 -16.820 1.00 86.38 102 ILE A O 1
ATOM 826 N N . GLY A 1 103 ? 13.714 0.012 -15.682 1.00 85.19 103 GLY A N 1
ATOM 827 C CA . GLY A 1 103 ? 13.637 1.017 -16.755 1.00 85.19 103 GLY A CA 1
ATOM 828 C C . GLY A 1 103 ? 12.539 0.768 -17.798 1.00 85.19 103 GLY A C 1
ATOM 829 O O . GLY A 1 103 ? 12.129 1.699 -18.488 1.00 85.19 103 GLY A O 1
ATOM 830 N N . GLU A 1 104 ? 11.972 -0.440 -17.855 1.00 85.38 104 GLU A N 1
ATOM 831 C CA . GLU A 1 104 ? 10.944 -0.811 -18.831 1.00 85.38 104 GLU A CA 1
ATOM 832 C C . GLU A 1 104 ? 9.510 -0.723 -18.259 1.00 85.38 104 GLU A C 1
ATOM 834 O O . GLU A 1 104 ? 9.235 -1.202 -17.152 1.00 85.38 104 GLU A O 1
ATOM 839 N N . PRO A 1 105 ? 8.550 -0.102 -18.976 1.00 86.56 105 PRO A N 1
ATOM 840 C CA . PRO A 1 105 ? 7.168 -0.020 -18.518 1.00 86.56 105 PRO A CA 1
ATOM 841 C C . PRO A 1 105 ? 6.395 -1.329 -18.758 1.00 86.56 105 PRO A C 1
ATOM 843 O O . PRO A 1 105 ? 6.072 -1.682 -19.889 1.00 86.56 105 PRO A O 1
ATOM 846 N N . LEU A 1 106 ? 5.966 -1.992 -17.680 1.00 88.06 106 LEU A N 1
ATOM 847 C CA . LEU A 1 106 ? 5.120 -3.195 -17.743 1.00 88.06 106 LEU A CA 1
ATOM 848 C C . LEU A 1 106 ? 3.632 -2.845 -17.946 1.00 88.06 106 LEU A C 1
ATOM 850 O O . LEU A 1 106 ? 2.855 -2.716 -16.992 1.00 88.06 106 LEU A O 1
ATOM 854 N N . LEU A 1 107 ? 3.228 -2.641 -19.204 1.00 88.12 107 LEU A N 1
ATOM 855 C CA . LEU A 1 107 ? 1.877 -2.171 -19.558 1.00 88.12 107 LEU A CA 1
ATOM 856 C C . LEU A 1 107 ? 0.814 -3.280 -19.604 1.00 88.12 107 LEU A C 1
ATOM 858 O O . LEU A 1 107 ? -0.378 -2.992 -19.435 1.00 88.12 107 LEU A O 1
ATOM 862 N N . GLU A 1 108 ? 1.232 -4.528 -19.793 1.00 91.06 108 GLU A N 1
ATOM 863 C CA . GLU A 1 108 ? 0.344 -5.687 -19.888 1.00 91.06 108 GLU A CA 1
ATOM 864 C C . GLU A 1 108 ? -0.372 -5.980 -18.565 1.00 91.06 108 GLU A C 1
ATOM 866 O O . GLU A 1 108 ? 0.069 -5.588 -17.478 1.00 91.06 108 GLU A O 1
ATOM 871 N N . ALA A 1 109 ? -1.548 -6.604 -18.653 1.00 90.69 109 ALA A N 1
ATOM 872 C CA . ALA A 1 109 ? -2.289 -6.999 -17.464 1.00 90.69 109 ALA A CA 1
ATOM 873 C C . ALA A 1 109 ? -1.539 -8.136 -16.748 1.00 90.69 109 ALA A C 1
ATOM 875 O O . ALA A 1 109 ? -1.130 -9.077 -17.416 1.00 90.69 109 ALA A O 1
ATOM 876 N N . PRO A 1 110 ? -1.384 -8.081 -15.413 1.00 92.88 110 PRO A N 1
ATOM 877 C CA . PRO A 1 110 ? -0.754 -9.172 -14.683 1.00 92.88 110 PRO A CA 1
ATOM 878 C C . PRO A 1 110 ? -1.631 -10.425 -14.738 1.00 92.88 110 PRO A C 1
ATOM 880 O O . PRO A 1 110 ? -2.847 -10.329 -14.525 1.00 92.88 110 PRO A O 1
ATOM 883 N N . ASP A 1 111 ? -1.004 -11.586 -14.930 1.00 92.94 111 ASP A N 1
ATOM 884 C CA . ASP A 1 111 ? -1.679 -12.890 -14.920 1.00 92.94 111 ASP A CA 1
ATOM 885 C C . ASP A 1 111 ? -2.389 -13.149 -13.587 1.00 92.94 111 ASP A C 1
ATOM 887 O O . ASP A 1 111 ? -3.512 -13.655 -13.536 1.00 92.94 111 ASP A O 1
ATOM 891 N N . HIS A 1 112 ? -1.753 -12.742 -12.486 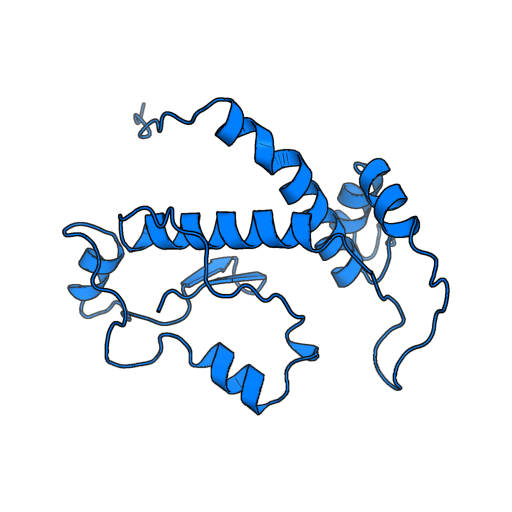1.00 92.19 112 HIS A N 1
ATOM 892 C CA . HIS A 1 112 ? -2.269 -12.924 -11.140 1.00 92.19 112 HIS A CA 1
ATOM 893 C C . HIS A 1 112 ? -1.959 -11.721 -10.240 1.00 92.19 112 HIS A C 1
ATOM 895 O O . HIS A 1 112 ? -0.899 -11.107 -10.326 1.00 92.19 112 HIS A O 1
ATOM 901 N N . VAL A 1 113 ? -2.902 -11.379 -9.355 1.00 92.88 113 VAL A N 1
ATOM 902 C CA . VAL A 1 113 ? -2.726 -10.352 -8.319 1.00 92.88 113 VAL A CA 1
ATOM 903 C C . VAL A 1 113 ? -3.350 -10.862 -7.030 1.00 92.88 113 VAL A C 1
ATOM 905 O O . VAL A 1 113 ? -4.552 -11.124 -6.998 1.00 92.88 113 VAL A O 1
ATOM 908 N N . ALA A 1 114 ? -2.554 -10.937 -5.966 1.00 89.88 114 ALA A N 1
ATOM 909 C CA . ALA A 1 114 ? -3.016 -11.270 -4.626 1.00 89.88 114 ALA A CA 1
ATOM 910 C C . ALA A 1 114 ? -2.495 -10.260 -3.601 1.00 89.88 114 ALA A C 1
ATOM 912 O O . ALA A 1 114 ? -1.428 -9.672 -3.762 1.00 89.88 114 ALA A O 1
ATOM 913 N N . PHE A 1 115 ? -3.275 -10.058 -2.545 1.00 88.69 115 PHE A N 1
ATOM 914 C CA . PHE A 1 115 ? -2.923 -9.242 -1.391 1.00 88.69 115 PHE A CA 1
ATOM 915 C C . PHE A 1 115 ? -3.553 -9.883 -0.157 1.00 88.69 115 PHE A C 1
ATOM 917 O O . PHE A 1 115 ? -4.762 -10.103 -0.113 1.00 88.69 115 PHE A O 1
ATOM 924 N N . VAL A 1 116 ? -2.725 -10.216 0.829 1.00 85.06 116 VAL A N 1
ATOM 925 C CA . VAL A 1 116 ? -3.126 -10.949 2.035 1.00 85.06 116 VAL A CA 1
ATOM 926 C C . VAL A 1 116 ? -2.336 -10.433 3.239 1.00 85.06 116 VAL A C 1
ATOM 928 O O . VAL A 1 116 ? -1.171 -10.065 3.074 1.00 85.06 116 VAL A O 1
ATOM 931 N N . PRO A 1 117 ? -2.934 -10.377 4.442 1.00 83.06 117 PRO A N 1
ATOM 932 C CA . PRO A 1 117 ? -2.179 -10.131 5.666 1.00 83.06 117 PRO A CA 1
ATOM 933 C C . PRO A 1 117 ? -1.130 -11.226 5.877 1.00 83.06 117 PRO A C 1
ATOM 935 O O . PRO A 1 117 ? -1.427 -12.408 5.699 1.00 83.06 117 PRO A O 1
ATOM 938 N N . LEU A 1 118 ? 0.082 -10.846 6.287 1.00 84.00 118 LEU A N 1
ATOM 939 C CA . LEU A 1 118 ? 1.174 -11.802 6.507 1.00 84.00 118 LEU A CA 1
ATOM 940 C C . LEU A 1 118 ? 0.830 -12.829 7.591 1.00 84.00 118 LEU A C 1
ATOM 942 O O . LEU A 1 118 ? 1.271 -13.970 7.516 1.00 84.00 118 LEU A O 1
ATOM 946 N N . GLU A 1 119 ? 0.022 -12.444 8.577 1.00 80.19 119 GLU A N 1
ATOM 947 C CA . GLU A 1 119 ? -0.440 -13.310 9.663 1.00 80.19 119 GLU A CA 1
ATOM 948 C C . GLU A 1 119 ? -1.403 -14.410 9.193 1.00 80.19 119 GLU A C 1
ATOM 950 O O . GLU A 1 119 ? -1.630 -15.369 9.926 1.00 80.19 119 GLU A O 1
ATOM 955 N N . GLN A 1 120 ? -1.980 -14.277 7.993 1.00 82.44 120 GLN A N 1
ATOM 956 C CA . GLN A 1 120 ? -2.871 -15.280 7.400 1.00 82.44 120 GLN A CA 1
ATOM 957 C C . GLN A 1 120 ? -2.138 -16.272 6.493 1.00 82.44 120 GLN A C 1
ATOM 959 O O . GLN A 1 120 ? -2.738 -17.263 6.075 1.00 82.44 120 GLN A O 1
ATOM 964 N N . LEU A 1 121 ? -0.868 -16.020 6.172 1.00 87.00 121 LEU A N 1
ATOM 965 C CA . LEU A 1 121 ? -0.060 -16.956 5.400 1.00 87.00 121 LEU A CA 1
ATOM 966 C C . LEU A 1 121 ? 0.317 -18.162 6.265 1.00 87.00 121 LEU A C 1
ATOM 968 O O . LEU A 1 121 ? 0.709 -18.008 7.425 1.00 87.00 121 LEU A O 1
ATOM 972 N N . SER A 1 122 ? 0.262 -19.365 5.685 1.00 92.44 122 SER A N 1
ATOM 973 C CA . SER A 1 122 ? 0.926 -20.524 6.283 1.00 92.44 122 SER A CA 1
ATOM 974 C C . SER A 1 122 ? 2.427 -20.257 6.393 1.00 92.44 122 SER A C 1
ATOM 976 O O . SER A 1 122 ? 2.975 -19.389 5.705 1.00 92.44 122 SER A O 1
ATOM 978 N N . ARG A 1 123 ? 3.120 -21.021 7.239 1.00 92.75 123 ARG A N 1
ATOM 979 C CA . ARG A 1 123 ? 4.575 -20.900 7.354 1.00 92.75 123 ARG A CA 1
ATOM 980 C C . ARG A 1 123 ? 5.254 -21.089 5.997 1.00 92.75 123 ARG A C 1
ATOM 982 O O . ARG A 1 123 ? 6.100 -20.289 5.636 1.00 92.75 123 ARG A O 1
ATOM 989 N N . GLU A 1 124 ? 4.821 -22.079 5.225 1.00 92.44 124 GLU A N 1
ATOM 990 C CA . GLU A 1 124 ? 5.357 -22.391 3.899 1.00 92.44 124 GLU A CA 1
ATOM 991 C C . GLU A 1 124 ? 5.092 -21.261 2.899 1.00 92.44 124 GLU A C 1
ATOM 993 O O . GLU A 1 124 ? 5.980 -20.889 2.138 1.00 92.44 124 GLU A O 1
ATOM 998 N N . GLN A 1 125 ? 3.887 -20.680 2.910 1.00 91.06 125 GLN A N 1
ATOM 999 C CA . GLN A 1 125 ? 3.552 -19.546 2.043 1.00 91.06 125 GLN A CA 1
ATOM 1000 C C . GLN A 1 125 ? 4.357 -18.299 2.405 1.00 91.06 125 GLN A C 1
ATOM 1002 O O . GLN A 1 125 ? 4.781 -17.555 1.522 1.00 91.06 125 GLN A O 1
ATOM 1007 N N . ARG A 1 126 ? 4.559 -18.068 3.704 1.00 91.38 126 ARG A N 1
ATOM 1008 C CA . ARG A 1 126 ? 5.367 -16.959 4.194 1.00 91.38 126 ARG A CA 1
ATOM 1009 C C . ARG A 1 126 ? 6.834 -17.156 3.840 1.00 91.38 126 ARG A C 1
ATOM 1011 O O . ARG A 1 126 ? 7.429 -16.228 3.315 1.00 91.38 126 ARG A O 1
ATOM 1018 N N . ASP A 1 127 ? 7.388 -18.343 4.066 1.00 89.00 127 ASP A N 1
ATOM 1019 C CA . ASP A 1 127 ? 8.769 -18.662 3.700 1.00 89.00 127 ASP A CA 1
ATOM 1020 C C . ASP A 1 127 ? 8.968 -18.463 2.189 1.00 89.00 127 ASP A C 1
ATOM 1022 O O . ASP A 1 127 ? 9.873 -17.736 1.791 1.00 89.00 127 ASP A O 1
ATOM 1026 N N . ALA A 1 128 ? 8.056 -18.979 1.353 1.00 87.12 128 ALA A N 1
ATOM 1027 C CA . ALA A 1 128 ? 8.091 -18.765 -0.094 1.00 87.12 128 ALA A CA 1
ATOM 1028 C C . ALA A 1 128 ? 8.072 -17.272 -0.468 1.00 87.12 128 ALA A C 1
ATOM 1030 O O . ALA A 1 128 ? 8.908 -16.837 -1.256 1.00 87.12 128 ALA A O 1
ATOM 1031 N N . PHE A 1 129 ? 7.169 -16.483 0.129 1.00 87.44 129 PHE A N 1
ATOM 1032 C CA . PHE A 1 129 ? 7.074 -15.035 -0.089 1.00 87.44 129 PHE A CA 1
ATOM 1033 C C . PHE A 1 129 ? 8.358 -14.296 0.311 1.00 87.44 129 PHE A C 1
ATOM 1035 O O . PHE A 1 129 ? 8.810 -13.415 -0.412 1.00 87.44 129 PHE A O 1
ATOM 1042 N N . GLU A 1 130 ? 8.966 -14.658 1.441 1.00 87.19 130 GLU A N 1
ATOM 1043 C CA . GLU A 1 130 ? 10.183 -14.015 1.948 1.00 87.19 130 GLU A CA 1
ATOM 1044 C C . GLU A 1 130 ? 11.431 -14.372 1.129 1.00 87.19 130 GLU A C 1
ATOM 1046 O O . GLU A 1 130 ? 12.363 -13.570 1.078 1.00 87.19 130 GLU A O 1
ATOM 1051 N N . THR A 1 131 ? 11.440 -15.537 0.472 1.00 81.62 131 THR A N 1
ATOM 1052 C CA . THR A 1 131 ? 12.559 -16.013 -0.362 1.00 81.62 131 THR A CA 1
ATOM 1053 C C . THR A 1 131 ? 12.539 -15.510 -1.811 1.00 81.62 131 THR A C 1
ATOM 1055 O O . THR A 1 131 ? 13.512 -15.732 -2.532 1.00 81.62 131 THR A O 1
ATOM 1058 N N . VAL A 1 132 ? 11.484 -14.814 -2.250 1.00 71.06 132 VAL A N 1
ATOM 1059 C CA . VAL A 1 132 ? 11.398 -14.232 -3.608 1.00 71.06 132 VAL A CA 1
ATOM 1060 C C . VAL A 1 132 ? 12.569 -13.274 -3.862 1.00 71.06 132 VAL A C 1
ATOM 1062 O O . VAL A 1 132 ? 12.889 -12.443 -3.008 1.00 71.06 132 VAL A O 1
ATOM 1065 N N . GLY A 1 133 ? 13.217 -13.388 -5.027 1.00 61.97 133 GLY A N 1
ATOM 1066 C CA . GLY A 1 133 ? 14.365 -12.560 -5.412 1.00 61.97 133 GLY A CA 1
ATOM 1067 C C . GLY A 1 133 ? 15.682 -12.875 -4.688 1.00 61.97 133 GLY A C 1
ATOM 1068 O O . GLY A 1 133 ? 16.661 -12.172 -4.895 1.00 61.97 133 GLY A O 1
ATOM 1069 N N . THR A 1 134 ? 15.746 -13.906 -3.836 1.00 57.19 134 THR A N 1
ATOM 1070 C CA . THR A 1 134 ? 17.008 -14.350 -3.195 1.00 57.19 134 THR A CA 1
ATOM 1071 C C . THR A 1 134 ? 17.789 -15.379 -4.024 1.00 57.19 134 THR A C 1
ATOM 1073 O O . THR A 1 134 ? 18.829 -15.874 -3.584 1.00 57.19 134 THR A O 1
ATOM 1076 N N . GLY A 1 135 ? 17.286 -15.723 -5.214 1.00 57.06 135 GLY A N 1
ATOM 1077 C CA . GLY A 1 135 ? 17.957 -16.609 -6.159 1.00 57.06 135 GLY A CA 1
ATOM 1078 C C . GLY A 1 135 ? 19.190 -15.954 -6.786 1.00 57.06 135 GLY A C 1
ATOM 1079 O O . GLY A 1 135 ? 19.244 -14.744 -6.963 1.00 57.06 135 GLY A O 1
ATOM 1080 N N . ALA A 1 136 ? 20.186 -16.767 -7.145 1.00 52.22 136 ALA A N 1
ATOM 1081 C CA . ALA A 1 136 ? 21.395 -16.304 -7.836 1.00 52.22 136 ALA A CA 1
ATOM 1082 C C . ALA A 1 136 ? 21.158 -15.950 -9.321 1.00 52.22 136 ALA A C 1
ATOM 1084 O O . ALA A 1 136 ? 22.066 -15.459 -9.989 1.00 52.22 136 ALA A O 1
ATOM 1085 N N . GLU A 1 137 ? 19.964 -16.225 -9.848 1.00 56.97 137 GLU A N 1
ATOM 1086 C CA . GLU A 1 137 ? 19.579 -15.982 -11.237 1.00 56.97 137 GLU A CA 1
ATOM 1087 C C . GLU A 1 137 ? 18.551 -14.850 -11.285 1.00 56.97 137 GLU A C 1
ATOM 1089 O O . GLU A 1 137 ? 17.553 -14.897 -10.571 1.00 56.97 137 GLU A O 1
ATOM 1094 N N . LEU A 1 138 ? 18.783 -13.838 -12.127 1.00 60.12 138 LEU A N 1
ATOM 1095 C CA . LEU A 1 138 ? 17.774 -12.817 -12.401 1.00 60.12 138 LEU A CA 1
ATOM 1096 C C . LEU A 1 138 ? 16.682 -13.418 -13.281 1.00 60.12 138 LEU A C 1
ATOM 1098 O O . LEU A 1 138 ? 16.969 -13.844 -14.402 1.00 60.12 138 LEU A O 1
ATOM 1102 N N . SER A 1 139 ? 15.430 -13.373 -12.833 1.00 64.25 139 SER A N 1
ATOM 1103 C CA . SER A 1 139 ? 14.284 -13.711 -13.686 1.00 64.25 139 SER A CA 1
ATOM 1104 C C . SER A 1 139 ? 13.983 -12.641 -14.740 1.00 64.25 139 SER A C 1
ATOM 1106 O O . SER A 1 139 ? 13.377 -12.965 -15.763 1.00 64.25 139 SER A O 1
ATOM 1108 N N . VAL A 1 140 ? 14.462 -11.402 -14.560 1.00 69.81 140 VAL A N 1
ATOM 1109 C CA . VAL A 1 140 ? 14.321 -10.305 -15.531 1.00 69.81 140 VAL A CA 1
ATOM 1110 C C . VAL A 1 140 ? 15.662 -9.614 -15.788 1.00 69.81 140 VAL A C 1
ATOM 1112 O O . VAL A 1 140 ? 16.320 -9.137 -14.866 1.00 69.81 140 VAL A O 1
ATOM 1115 N N . TRP A 1 141 ? 16.054 -9.505 -17.063 1.00 75.44 141 TRP A N 1
ATOM 1116 C CA . TRP A 1 141 ? 17.199 -8.686 -17.469 1.00 75.44 141 TRP A CA 1
ATOM 1117 C C . TRP A 1 141 ? 16.779 -7.217 -17.601 1.00 75.44 141 TRP A C 1
ATOM 1119 O O . TRP A 1 141 ? 15.882 -6.920 -18.390 1.00 75.44 141 TRP A O 1
ATOM 1129 N N . PRO A 1 142 ? 17.410 -6.294 -16.860 1.00 80.81 142 PRO A N 1
ATOM 1130 C CA . PRO A 1 142 ? 17.028 -4.890 -16.891 1.00 80.81 142 PRO A CA 1
ATOM 1131 C C . PRO A 1 142 ? 17.510 -4.150 -18.149 1.00 80.81 142 PRO A C 1
ATOM 1133 O O . PRO A 1 142 ? 18.471 -4.555 -18.806 1.00 80.81 142 PRO A O 1
ATOM 1136 N N . GLU A 1 143 ? 16.893 -3.001 -18.443 1.00 84.19 143 GLU A N 1
ATOM 1137 C CA . GLU A 1 143 ? 17.366 -2.096 -19.495 1.00 84.19 143 GLU A CA 1
ATOM 1138 C C . GLU A 1 143 ? 18.780 -1.578 -19.183 1.00 84.19 143 GLU A C 1
ATOM 1140 O O . GLU A 1 143 ? 19.130 -1.276 -18.034 1.00 84.19 143 GLU A O 1
ATOM 1145 N N . VAL A 1 144 ? 19.611 -1.435 -20.219 1.00 83.00 144 VAL A N 1
ATOM 1146 C CA . VAL A 1 144 ? 20.969 -0.899 -20.078 1.00 83.00 144 VAL A CA 1
ATOM 1147 C C . VAL A 1 144 ? 20.921 0.511 -19.486 1.00 83.00 144 VAL A C 1
ATOM 1149 O O . VAL A 1 144 ? 20.283 1.409 -20.025 1.00 83.00 144 VAL A O 1
ATOM 1152 N N . GLY A 1 145 ? 21.646 0.712 -18.385 1.00 81.06 145 GLY A N 1
ATOM 1153 C CA . GLY A 1 145 ? 21.694 1.993 -17.676 1.00 81.06 145 GLY A CA 1
ATOM 1154 C C . GLY A 1 145 ? 20.569 2.208 -16.658 1.00 81.06 145 GLY A C 1
ATOM 1155 O O . GLY A 1 145 ? 20.545 3.254 -16.009 1.00 81.06 145 GLY A O 1
ATOM 1156 N N . SER A 1 146 ? 19.674 1.235 -16.470 1.00 84.44 146 SER A N 1
ATOM 1157 C CA . SER A 1 146 ? 18.703 1.257 -15.375 1.00 84.44 146 SER A CA 1
ATOM 1158 C C . SER A 1 146 ? 19.376 1.115 -14.004 1.00 84.44 146 SER A C 1
ATOM 1160 O O . SER A 1 146 ? 20.560 0.779 -13.880 1.00 84.44 146 SER A O 1
ATOM 1162 N N . ARG A 1 147 ? 18.602 1.346 -12.941 1.00 82.44 147 ARG A N 1
ATOM 1163 C CA . ARG A 1 147 ? 19.089 1.214 -11.563 1.00 82.44 147 ARG A CA 1
ATOM 1164 C C . ARG A 1 147 ? 19.537 -0.209 -11.257 1.00 82.44 147 ARG A C 1
ATOM 1166 O O . ARG A 1 147 ? 20.608 -0.379 -10.677 1.00 82.44 147 ARG A O 1
ATOM 1173 N N . MET A 1 148 ? 18.766 -1.203 -11.690 1.00 81.69 148 MET A N 1
ATOM 1174 C CA . MET A 1 148 ? 19.114 -2.607 -11.502 1.00 81.69 148 MET A CA 1
ATOM 1175 C C . MET A 1 148 ? 20.377 -2.977 -12.293 1.00 81.69 148 MET A C 1
ATOM 1177 O O . MET A 1 148 ? 21.230 -3.683 -11.766 1.00 81.69 148 MET A O 1
ATOM 1181 N N . THR A 1 149 ? 20.575 -2.420 -13.497 1.00 82.25 149 THR A N 1
ATOM 1182 C CA . THR A 1 149 ? 21.837 -2.575 -14.245 1.00 82.25 149 THR A CA 1
ATOM 1183 C C . THR A 1 149 ? 23.025 -2.007 -13.474 1.00 82.25 149 THR A C 1
ATOM 1185 O O . THR A 1 149 ? 24.067 -2.645 -13.394 1.00 82.25 149 THR A O 1
ATOM 1188 N N . LEU A 1 150 ? 22.893 -0.833 -12.854 1.00 81.62 150 LEU A N 1
ATOM 1189 C CA . LEU A 1 150 ? 23.977 -0.264 -12.043 1.00 81.62 150 LEU A CA 1
ATOM 1190 C C . LEU A 1 150 ? 24.274 -1.100 -10.789 1.00 81.62 150 LEU A C 1
ATOM 1192 O O . LEU A 1 150 ? 25.430 -1.196 -10.388 1.00 81.62 150 LEU A O 1
ATOM 1196 N N . GLN A 1 151 ? 23.250 -1.708 -10.185 1.00 78.69 151 GLN A N 1
ATOM 1197 C CA . GLN A 1 151 ? 23.414 -2.608 -9.041 1.00 78.69 151 GLN A CA 1
ATOM 1198 C C . GLN A 1 151 ? 24.068 -3.933 -9.450 1.00 78.69 151 GLN A C 1
ATOM 1200 O O . GLN A 1 151 ? 24.935 -4.405 -8.729 1.00 78.69 151 GLN A O 1
ATOM 1205 N N . LEU A 1 152 ? 23.746 -4.473 -10.633 1.00 76.94 152 LEU A N 1
ATOM 1206 C CA . LEU A 1 152 ? 24.379 -5.674 -11.200 1.00 76.94 152 LEU A CA 1
ATOM 1207 C C . LEU A 1 152 ? 25.903 -5.590 -11.282 1.00 76.94 152 LEU A C 1
ATOM 1209 O O . LEU A 1 152 ? 26.588 -6.592 -11.100 1.00 76.94 152 LEU A O 1
ATOM 1213 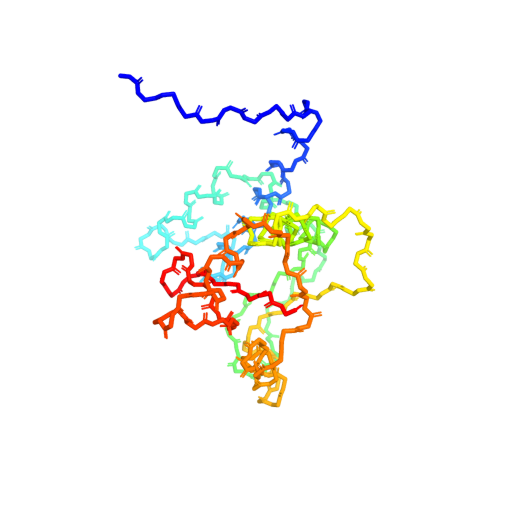N N . PHE A 1 153 ? 26.429 -4.401 -11.565 1.00 74.38 153 PHE A N 1
ATOM 1214 C CA . PHE A 1 153 ? 27.868 -4.162 -11.683 1.00 74.38 153 PHE A CA 1
ATOM 1215 C C . PHE A 1 153 ? 28.508 -3.623 -10.401 1.00 74.38 153 PHE A C 1
ATOM 1217 O O . PHE A 1 153 ? 29.711 -3.367 -10.383 1.00 74.38 153 PHE A O 1
ATOM 1224 N N . ASN A 1 154 ? 27.729 -3.428 -9.338 1.00 73.25 154 ASN A N 1
ATOM 1225 C CA . ASN A 1 154 ? 28.249 -3.005 -8.051 1.00 73.25 154 ASN A CA 1
ATOM 1226 C C . ASN A 1 154 ? 28.467 -4.241 -7.170 1.00 73.25 154 ASN A C 1
ATOM 1228 O O . ASN A 1 154 ? 27.510 -4.820 -6.672 1.00 73.25 154 ASN A O 1
ATOM 1232 N N . GLU A 1 155 ? 29.727 -4.627 -6.959 1.00 58.97 155 GLU A N 1
ATOM 1233 C CA . GLU A 1 155 ? 30.114 -5.826 -6.192 1.00 58.97 155 GLU A CA 1
ATOM 1234 C C . GLU A 1 155 ? 29.624 -5.807 -4.728 1.00 58.97 155 GLU A C 1
ATOM 1236 O O . GLU A 1 155 ? 29.523 -6.857 -4.096 1.00 58.97 155 GLU A O 1
ATOM 1241 N N . GLU A 1 156 ? 29.289 -4.628 -4.192 1.00 57.69 156 GLU A N 1
ATOM 1242 C CA . GLU A 1 156 ? 28.716 -4.454 -2.849 1.00 57.69 156 GLU A CA 1
ATOM 1243 C C . GLU A 1 156 ? 27.175 -4.438 -2.835 1.00 57.69 156 GLU A C 1
ATOM 1245 O O . GLU A 1 156 ? 26.565 -4.507 -1.764 1.00 57.69 156 GLU A O 1
ATOM 1250 N N . ALA A 1 157 ? 26.522 -4.325 -3.997 1.00 56.53 157 ALA A N 1
ATOM 1251 C CA . ALA A 1 157 ? 25.069 -4.322 -4.093 1.00 56.53 157 ALA A CA 1
ATOM 1252 C C . ALA A 1 157 ? 24.549 -5.754 -4.248 1.00 56.53 157 ALA A C 1
ATOM 1254 O O . ALA A 1 157 ? 24.885 -6.463 -5.193 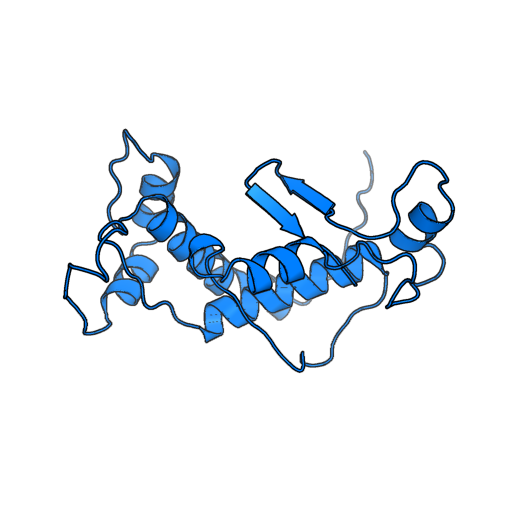1.00 56.53 157 ALA A O 1
ATOM 1255 N N . MET A 1 158 ? 23.676 -6.171 -3.331 1.00 53.50 158 MET A N 1
ATOM 1256 C CA . MET A 1 158 ? 22.887 -7.382 -3.538 1.00 53.50 158 MET A CA 1
ATOM 1257 C C . MET A 1 158 ? 21.942 -7.143 -4.714 1.00 53.50 158 MET A C 1
ATOM 1259 O O . MET A 1 158 ? 21.098 -6.248 -4.669 1.00 53.50 158 MET A O 1
ATOM 1263 N N . VAL A 1 159 ? 22.111 -7.934 -5.768 1.00 54.28 159 VAL A N 1
ATOM 1264 C CA . VAL A 1 159 ? 21.177 -7.986 -6.887 1.00 54.28 159 VAL A CA 1
ATOM 1265 C C . VAL A 1 159 ? 20.098 -8.987 -6.516 1.00 54.28 159 VAL A C 1
ATOM 1267 O O . VAL A 1 159 ? 20.398 -10.157 -6.291 1.00 54.28 159 VAL A O 1
ATOM 1270 N N . GLY A 1 160 ? 18.859 -8.515 -6.439 1.00 60.31 160 GLY A N 1
ATOM 1271 C CA . GLY A 1 160 ? 17.736 -9.316 -5.966 1.00 60.31 160 GLY A CA 1
ATOM 1272 C C . GLY A 1 160 ? 17.446 -9.134 -4.473 1.00 60.31 160 GLY A C 1
ATOM 1273 O O . GLY A 1 160 ? 18.242 -8.606 -3.693 1.00 60.31 160 GLY A O 1
ATOM 1274 N N . GLY A 1 161 ? 16.240 -9.538 -4.084 1.00 75.44 161 GLY A N 1
ATOM 1275 C CA . GLY A 1 161 ? 15.746 -9.502 -2.715 1.00 75.44 161 GLY A CA 1
ATOM 1276 C C . GLY A 1 161 ? 14.890 -8.275 -2.408 1.00 75.44 161 GLY A C 1
ATOM 1277 O O . GLY A 1 161 ? 14.298 -7.641 -3.283 1.00 75.44 161 GLY A O 1
ATOM 1278 N N . TRP A 1 162 ? 14.763 -7.970 -1.117 1.00 85.50 162 TRP A N 1
ATOM 1279 C CA . TRP A 1 162 ? 13.856 -6.936 -0.626 1.00 85.50 162 TRP A CA 1
ATOM 1280 C C . TRP A 1 162 ? 14.495 -5.546 -0.623 1.00 85.50 162 TRP A C 1
ATOM 1282 O O . TRP A 1 162 ? 15.393 -5.257 0.167 1.00 85.50 162 TRP A O 1
ATOM 1292 N N . ILE A 1 163 ? 13.933 -4.637 -1.413 1.00 85.81 163 ILE A N 1
ATOM 1293 C CA . ILE A 1 163 ? 14.233 -3.207 -1.383 1.00 85.81 163 ILE A CA 1
ATOM 1294 C C . ILE A 1 163 ? 13.383 -2.556 -0.288 1.00 85.81 163 ILE A C 1
ATOM 1296 O O . ILE A 1 163 ? 12.150 -2.568 -0.335 1.00 85.81 163 ILE A O 1
ATOM 1300 N N . THR A 1 164 ? 14.039 -1.972 0.716 1.00 88.25 164 THR A N 1
ATOM 1301 C CA . THR A 1 164 ? 13.362 -1.253 1.807 1.00 88.25 164 THR A CA 1
ATOM 1302 C C . THR A 1 164 ? 13.130 0.205 1.419 1.00 88.25 164 THR A C 1
ATOM 1304 O O . THR A 1 164 ? 14.083 0.951 1.213 1.00 88.25 164 THR A O 1
ATOM 1307 N N . VAL A 1 165 ? 11.862 0.620 1.361 1.00 88.88 165 VAL A N 1
ATOM 1308 C CA . VAL A 1 165 ? 11.458 2.012 1.088 1.00 88.88 165 VAL A CA 1
ATOM 1309 C C . VAL A 1 165 ? 11.283 2.784 2.392 1.00 88.88 165 VAL A C 1
ATOM 1311 O O . VAL A 1 165 ? 11.780 3.897 2.533 1.00 88.88 165 VAL A O 1
ATOM 1314 N N . GLU A 1 166 ? 10.594 2.178 3.360 1.00 88.00 166 GLU A N 1
ATOM 1315 C CA . GLU A 1 166 ? 10.408 2.718 4.706 1.00 88.00 166 GLU A CA 1
ATOM 1316 C C . GLU A 1 166 ? 10.636 1.587 5.723 1.00 88.00 166 GLU A C 1
ATOM 1318 O O . GLU A 1 166 ? 9.873 0.610 5.729 1.00 88.00 166 GLU A O 1
ATOM 1323 N N . PRO A 1 167 ? 11.676 1.674 6.575 1.00 89.25 167 PRO A N 1
ATOM 1324 C CA . PRO A 1 167 ? 12.005 0.620 7.528 1.00 89.25 167 PRO A CA 1
ATOM 1325 C C . PRO A 1 167 ? 10.811 0.213 8.400 1.00 89.25 167 PRO A C 1
ATOM 1327 O O . PRO A 1 167 ? 10.151 1.050 9.012 1.00 89.25 167 PRO A O 1
ATOM 1330 N N . GLY A 1 168 ? 10.528 -1.092 8.445 1.00 85.69 168 GLY A N 1
ATOM 1331 C CA . GLY A 1 168 ? 9.432 -1.660 9.238 1.00 85.69 168 GLY A CA 1
ATOM 1332 C C . GLY A 1 168 ? 8.019 -1.363 8.719 1.00 85.69 168 GLY A C 1
ATOM 1333 O O . GLY A 1 168 ? 7.054 -1.740 9.381 1.00 85.69 168 GLY A O 1
ATOM 1334 N N . ARG A 1 169 ? 7.876 -0.703 7.561 1.00 86.69 169 ARG A N 1
ATOM 1335 C CA . ARG A 1 169 ? 6.571 -0.309 7.003 1.00 86.69 169 ARG A CA 1
ATOM 1336 C C . ARG A 1 169 ? 6.382 -0.708 5.551 1.00 86.69 169 ARG A C 1
ATOM 1338 O O . ARG A 1 169 ? 5.326 -1.235 5.212 1.00 86.69 169 ARG A O 1
ATOM 1345 N N . TYR A 1 170 ? 7.381 -0.478 4.701 1.00 89.94 170 TYR A N 1
ATOM 1346 C CA . TYR A 1 170 ? 7.243 -0.737 3.276 1.00 89.94 170 TYR A CA 1
ATOM 1347 C C . TYR A 1 170 ? 8.535 -1.239 2.641 1.00 89.94 170 TYR A C 1
ATOM 1349 O O . TYR A 1 170 ? 9.577 -0.582 2.677 1.00 89.94 170 TYR A O 1
ATOM 1357 N N . ARG A 1 171 ? 8.425 -2.412 2.022 1.00 91.81 171 ARG A N 1
ATOM 1358 C CA . ARG A 1 171 ? 9.447 -3.034 1.187 1.00 91.81 171 ARG A CA 1
ATOM 1359 C C . ARG A 1 171 ? 8.783 -3.704 -0.007 1.00 91.81 171 ARG A C 1
ATOM 1361 O O . ARG A 1 171 ? 7.610 -4.070 0.067 1.00 91.81 171 ARG A O 1
ATOM 1368 N N . TYR A 1 172 ? 9.535 -3.862 -1.080 1.00 90.88 172 TYR A N 1
ATOM 1369 C CA . TYR A 1 172 ? 9.114 -4.598 -2.264 1.00 90.88 172 TYR A CA 1
ATOM 1370 C C . TYR A 1 172 ? 10.291 -5.411 -2.800 1.00 90.88 172 TYR A C 1
ATOM 1372 O O . TYR A 1 172 ? 11.440 -5.095 -2.504 1.00 90.88 172 TYR A O 1
ATOM 1380 N N . SER A 1 173 ? 10.005 -6.453 -3.563 1.00 87.81 173 SER A N 1
ATOM 1381 C CA . SER A 1 173 ? 10.990 -7.178 -4.356 1.00 87.81 173 SER A CA 1
ATOM 1382 C C . SER A 1 173 ? 10.512 -7.215 -5.802 1.00 87.81 173 SER A C 1
ATOM 1384 O O . SER A 1 173 ? 9.312 -7.097 -6.078 1.00 87.81 173 SER A O 1
ATOM 1386 N N . ILE A 1 174 ? 11.468 -7.312 -6.717 1.00 81.75 174 ILE A N 1
ATOM 1387 C CA . ILE A 1 174 ? 11.232 -7.606 -8.126 1.00 81.75 174 ILE A CA 1
ATOM 1388 C C . ILE A 1 174 ? 12.034 -8.865 -8.401 1.00 81.75 174 ILE A C 1
ATOM 1390 O O . ILE A 1 174 ? 13.198 -8.944 -8.005 1.00 81.75 174 ILE A O 1
ATOM 1394 N N . ASP A 1 175 ? 11.368 -9.825 -9.024 1.00 73.06 175 ASP A N 1
ATOM 1395 C CA . ASP A 1 175 ? 11.942 -11.074 -9.497 1.00 73.06 175 ASP A CA 1
ATOM 1396 C C . ASP A 1 175 ? 11.685 -11.127 -11.000 1.00 73.06 175 ASP A C 1
ATOM 1398 O O . ASP A 1 175 ? 10.514 -10.940 -11.409 1.00 73.06 175 ASP A O 1
#

Radius of gyration: 19.35 Å; chains: 1; bounding box: 54×48×42 Å

Organism: Rhizobium etli (strain ATCC 51251 / DSM 11541 / JCM 21823 / NBRC 15573 / CFN 42) (NCBI:txid347834)